Protein AF-A0A3D9CFT8-F1 (afdb_monomer_lite)

Foldseek 3Di:
DCQQVVLVVLVVVVVPDVVSVVVPFDFDADPVRRGDRAHTVQWDWFAALPAPDTDIGGCVLPDPDDDDDSNCVQQPVNHTNCVVHVPDDD

Radius of gyration: 13.73 Å; chains: 1; bounding box: 34×25×31 Å

Sequence (90 aa):
MHFKEANIALEKAMETNPLLKKMGIEIPKSPSGSIIGKSPINWVWHHDIGEGAMQLVPKSQHPNVPGGIFWETLHPGKKGGFSIWGKKKK

InterPro domains:
  IPR032869 WHH domain-containing protein [PF14414] (37-86)

pLDDT: mean 92.26, std 7.49, range [51.5, 97.88]

Organism: NCBI:txid415851

Structure (mmCIF, N/CA/C/O backbone):
data_AF-A0A3D9CFT8-F1
#
_entry.id   AF-A0A3D9CFT8-F1
#
loop_
_atom_site.group_PDB
_atom_site.id
_atom_site.type_symbol
_atom_site.label_atom_id
_atom_site.label_alt_id
_atom_site.label_comp_id
_atom_site.label_asym_id
_atom_site.label_entity_id
_atom_site.label_seq_id
_atom_site.pdbx_PDB_ins_code
_atom_site.Cartn_x
_atom_site.Cartn_y
_atom_site.Cartn_z
_atom_site.occupancy
_atom_site.B_iso_or_equiv
_atom_site.auth_seq_id
_atom_site.auth_comp_id
_atom_site.auth_asym_id
_atom_site.auth_atom_id
_atom_site.pdbx_PDB_model_num
ATOM 1 N N . MET A 1 1 ? -6.568 7.296 -7.517 1.00 69.50 1 MET A N 1
ATOM 2 C CA . MET A 1 1 ? -8.031 7.069 -7.476 1.00 69.50 1 MET A CA 1
ATOM 3 C C . MET A 1 1 ? -8.384 5.733 -6.802 1.00 69.50 1 MET A C 1
ATOM 5 O O . MET A 1 1 ? -9.356 5.702 -6.066 1.00 69.50 1 MET A O 1
ATOM 9 N N . HIS A 1 2 ? -7.559 4.681 -6.920 1.00 91.12 2 HIS A N 1
ATOM 10 C CA . HIS A 1 2 ? -7.872 3.325 -6.414 1.00 91.12 2 HIS A CA 1
ATOM 11 C C . HIS A 1 2 ? -7.561 3.033 -4.933 1.00 91.12 2 HIS A C 1
ATOM 13 O O . HIS A 1 2 ? -7.968 2.005 -4.404 1.00 91.12 2 HIS A O 1
ATOM 19 N N . PHE A 1 3 ? -6.874 3.930 -4.222 1.00 95.50 3 PHE A N 1
ATOM 20 C CA . PHE A 1 3 ? -6.386 3.636 -2.864 1.00 95.50 3 PHE A CA 1
ATOM 21 C C . PHE A 1 3 ? -7.512 3.431 -1.845 1.00 95.50 3 PHE A C 1
ATOM 23 O O . PHE A 1 3 ? -7.359 2.646 -0.919 1.00 95.50 3 PHE A O 1
ATOM 30 N N . LYS A 1 4 ? -8.656 4.111 -2.017 1.00 96.31 4 LYS A N 1
ATOM 31 C CA . LYS A 1 4 ? -9.808 3.936 -1.120 1.00 96.31 4 LYS A CA 1
ATOM 32 C C . LYS A 1 4 ? -10.377 2.520 -1.236 1.00 96.31 4 LYS A C 1
ATOM 34 O O . LYS A 1 4 ? -10.642 1.895 -0.219 1.00 96.31 4 LYS A O 1
ATOM 39 N N . GLU A 1 5 ? -10.525 2.019 -2.461 1.00 95.75 5 GLU A N 1
ATOM 40 C CA . GLU A 1 5 ? -11.012 0.659 -2.728 1.00 95.75 5 GLU A CA 1
ATOM 41 C C . GLU A 1 5 ? -10.036 -0.387 -2.175 1.00 95.75 5 GLU A C 1
ATOM 43 O O . GLU A 1 5 ? -10.456 -1.323 -1.500 1.00 95.75 5 GLU A O 1
ATOM 48 N N . ALA A 1 6 ? -8.731 -0.177 -2.376 1.00 97.19 6 ALA A N 1
ATOM 49 C CA . ALA A 1 6 ? -7.688 -1.042 -1.829 1.00 97.19 6 ALA A CA 1
ATOM 50 C C . ALA A 1 6 ? -7.693 -1.069 -0.289 1.00 97.19 6 ALA A C 1
ATOM 52 O O . ALA A 1 6 ? -7.598 -2.137 0.309 1.00 97.19 6 ALA A O 1
ATOM 53 N N . ASN A 1 7 ? -7.877 0.086 0.360 1.00 97.69 7 ASN A N 1
ATOM 54 C CA . ASN A 1 7 ? -8.010 0.173 1.816 1.00 97.69 7 ASN A CA 1
ATOM 55 C C . ASN A 1 7 ? -9.243 -0.581 2.338 1.00 97.69 7 ASN A C 1
ATOM 57 O O . ASN A 1 7 ? -9.140 -1.270 3.347 1.00 97.69 7 ASN A O 1
ATOM 61 N N . ILE A 1 8 ? -10.388 -0.482 1.651 1.00 97.19 8 ILE A N 1
ATOM 62 C CA . ILE A 1 8 ? -11.607 -1.229 2.006 1.00 97.19 8 ILE A CA 1
ATOM 63 C C . ILE A 1 8 ? -11.365 -2.740 1.880 1.00 97.19 8 ILE A C 1
ATOM 65 O O . ILE A 1 8 ? -11.712 -3.503 2.779 1.00 97.19 8 ILE A O 1
ATOM 69 N N . ALA A 1 9 ? -10.741 -3.177 0.782 1.00 96.69 9 ALA A N 1
ATOM 70 C CA . ALA A 1 9 ? -10.414 -4.586 0.575 1.00 96.69 9 ALA A CA 1
ATOM 71 C C . ALA A 1 9 ? -9.450 -5.113 1.651 1.00 96.69 9 ALA A C 1
ATOM 73 O O . ALA A 1 9 ? -9.636 -6.220 2.155 1.00 96.69 9 ALA A O 1
ATOM 74 N N . LEU A 1 10 ? -8.455 -4.309 2.033 1.00 97.12 10 LEU A N 1
ATOM 75 C CA . LEU A 1 10 ? -7.501 -4.658 3.079 1.00 97.12 10 LEU A CA 1
ATOM 76 C C . LEU A 1 10 ? -8.150 -4.747 4.464 1.00 97.12 10 LEU A C 1
ATOM 78 O O . LEU A 1 10 ? -7.881 -5.709 5.178 1.00 97.12 10 LEU A O 1
ATOM 82 N N . GLU A 1 11 ? -9.020 -3.800 4.832 1.00 96.88 11 GLU A N 1
ATOM 83 C CA . GLU A 1 11 ? -9.758 -3.853 6.104 1.00 96.88 11 GLU A CA 1
ATOM 84 C C . GLU A 1 11 ? -10.560 -5.160 6.205 1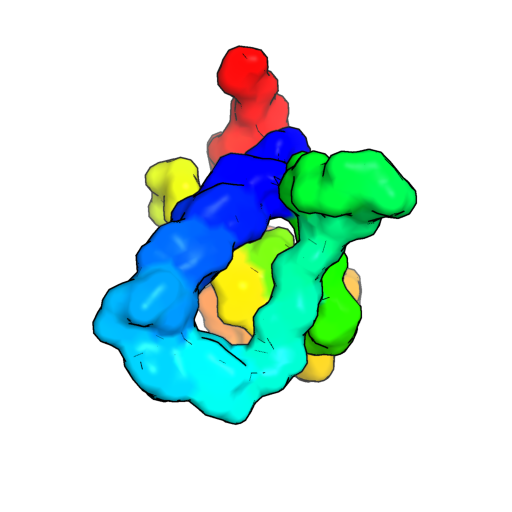.00 96.88 11 GLU A C 1
ATOM 86 O O . GLU A 1 11 ? -10.400 -5.910 7.169 1.00 96.88 11 GLU A O 1
ATOM 91 N N . LYS A 1 12 ? -11.305 -5.512 5.149 1.00 96.69 12 LYS A N 1
ATOM 92 C CA . LYS A 1 12 ? -12.052 -6.776 5.080 1.00 96.69 12 LYS A CA 1
ATOM 93 C C . LYS A 1 12 ? -11.144 -8.010 5.157 1.00 96.69 12 LYS A C 1
ATOM 95 O O . LYS A 1 12 ? -11.480 -8.999 5.805 1.00 96.69 12 LYS A O 1
ATOM 100 N N . ALA A 1 13 ? -9.980 -7.982 4.508 1.00 96.25 13 ALA A N 1
ATOM 101 C CA . ALA A 1 13 ? -9.022 -9.086 4.581 1.00 96.25 13 ALA A CA 1
ATOM 102 C C . ALA A 1 13 ? -8.447 -9.257 6.000 1.00 96.25 13 ALA A C 1
ATOM 104 O O . ALA A 1 13 ? -8.267 -10.382 6.466 1.00 96.25 13 ALA A O 1
ATOM 105 N N . MET A 1 14 ? -8.196 -8.158 6.717 1.00 96.06 14 MET A N 1
ATOM 106 C CA . MET A 1 14 ? -7.717 -8.192 8.102 1.00 96.06 14 MET A CA 1
ATOM 107 C C . MET A 1 14 ? -8.738 -8.803 9.062 1.00 96.06 14 MET A C 1
ATOM 109 O O . MET A 1 14 ? -8.339 -9.437 10.038 1.00 96.06 14 MET A O 1
ATOM 113 N N . GLU A 1 15 ? -10.042 -8.663 8.809 1.00 95.44 15 GLU A N 1
ATOM 114 C CA . GLU A 1 15 ? -11.081 -9.275 9.649 1.00 95.44 15 GLU A CA 1
ATOM 115 C C . GLU A 1 15 ? -10.862 -10.783 9.803 1.00 95.44 15 GLU A C 1
ATOM 117 O O . GLU A 1 15 ? -10.917 -11.296 10.923 1.00 95.44 15 GLU A O 1
ATOM 122 N N . THR A 1 16 ? -10.499 -11.456 8.710 1.00 95.69 16 THR A N 1
ATOM 123 C CA . THR A 1 16 ? -10.391 -12.919 8.629 1.00 95.69 16 THR A CA 1
ATOM 124 C C . THR A 1 16 ? -8.956 -13.447 8.614 1.00 95.69 16 THR A C 1
ATOM 126 O O . THR A 1 16 ? -8.756 -14.640 8.827 1.00 95.69 16 THR A O 1
ATOM 129 N N . ASN A 1 17 ? -7.946 -12.590 8.419 1.00 95.50 17 ASN A N 1
ATOM 130 C CA . ASN A 1 17 ? -6.539 -12.989 8.378 1.00 95.50 17 ASN A CA 1
ATOM 131 C C . ASN A 1 17 ? -5.738 -12.425 9.576 1.00 95.50 17 ASN A C 1
ATOM 133 O O . ASN A 1 17 ? -5.329 -11.257 9.564 1.00 95.50 17 ASN A O 1
ATOM 137 N N . PRO A 1 18 ? -5.439 -13.252 10.600 1.00 92.56 18 PRO A N 1
ATOM 138 C CA . PRO A 1 18 ? -4.666 -12.831 11.768 1.00 92.56 18 PRO A CA 1
ATOM 139 C C . PRO A 1 18 ? -3.243 -12.355 11.456 1.00 92.56 18 PRO A C 1
ATOM 141 O O . PRO A 1 18 ? -2.702 -11.549 12.210 1.00 92.56 18 PRO A O 1
ATOM 144 N N . LEU A 1 19 ? -2.619 -12.834 10.372 1.00 93.31 19 LEU A N 1
ATOM 145 C CA . LEU A 1 19 ? -1.272 -12.399 9.995 1.00 93.31 19 LEU A CA 1
ATOM 146 C C . LEU A 1 19 ? -1.282 -10.945 9.528 1.00 93.31 19 LEU A C 1
ATOM 148 O O . LEU A 1 19 ? -0.433 -10.174 9.962 1.00 93.31 19 LEU A O 1
ATOM 152 N N . LEU A 1 20 ? -2.282 -10.543 8.736 1.00 91.56 20 LEU A N 1
ATOM 153 C CA . LEU A 1 20 ? -2.418 -9.154 8.285 1.00 91.56 20 LEU A CA 1
ATOM 154 C C . LEU A 1 20 ? -2.626 -8.191 9.460 1.00 91.56 20 LEU A C 1
ATOM 156 O O . LEU A 1 20 ? -2.041 -7.112 9.480 1.00 91.56 20 LEU A O 1
ATOM 160 N N . LYS A 1 21 ? -3.387 -8.602 10.483 1.00 90.88 21 LYS A N 1
ATOM 161 C CA . LYS A 1 21 ? -3.552 -7.820 11.722 1.00 90.88 21 LYS A CA 1
ATOM 162 C C . LYS A 1 21 ? -2.228 -7.607 12.463 1.00 90.88 21 LYS A C 1
ATOM 164 O O . LYS A 1 21 ? -1.989 -6.527 12.992 1.00 90.88 21 LYS A O 1
ATOM 169 N N . LYS A 1 22 ? -1.347 -8.612 12.475 1.00 93.94 22 LYS A N 1
ATOM 170 C CA . LYS A 1 22 ? -0.034 -8.535 13.141 1.00 93.94 22 LYS A CA 1
ATOM 171 C C . LYS A 1 22 ? 0.972 -7.634 12.423 1.00 93.94 22 LYS A C 1
ATOM 173 O O . LYS A 1 22 ? 1.982 -7.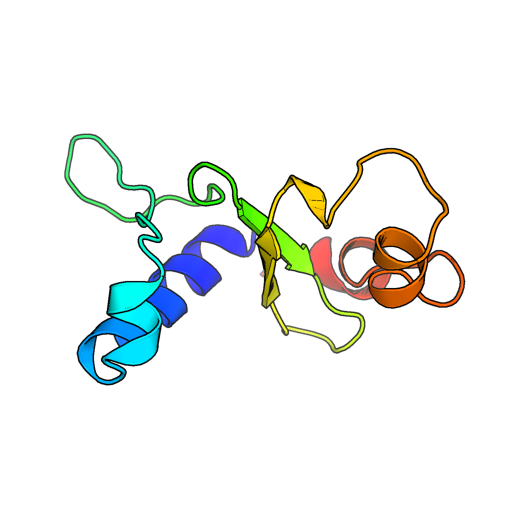284 13.022 1.00 93.94 22 LYS A O 1
ATOM 178 N N . MET A 1 23 ? 0.712 -7.237 11.176 1.00 91.25 23 MET A N 1
ATOM 179 C CA . MET A 1 23 ? 1.613 -6.362 10.414 1.00 91.25 23 MET A CA 1
ATOM 180 C C . MET A 1 23 ? 1.588 -4.897 10.879 1.00 91.25 23 MET A C 1
ATOM 182 O O . MET A 1 23 ? 2.397 -4.108 10.399 1.00 91.25 23 MET A O 1
ATOM 186 N N . GLY A 1 24 ? 0.673 -4.515 11.781 1.00 90.81 24 GLY A N 1
ATOM 187 C CA . GLY A 1 24 ? 0.606 -3.151 12.322 1.00 90.81 24 GLY A CA 1
ATOM 188 C C . GLY A 1 24 ? 0.232 -2.092 11.279 1.00 90.81 24 GLY A C 1
ATOM 189 O O . GLY A 1 24 ? 0.625 -0.935 11.396 1.00 90.81 24 GLY A O 1
ATOM 190 N N . ILE A 1 25 ? -0.483 -2.484 10.222 1.00 95.62 25 ILE A N 1
ATOM 191 C CA . ILE A 1 25 ? -0.946 -1.560 9.185 1.00 95.62 25 ILE A CA 1
ATOM 192 C C . ILE A 1 25 ? -2.208 -0.850 9.681 1.00 95.62 25 ILE A C 1
ATOM 194 O O . ILE A 1 25 ? -3.244 -1.480 9.888 1.00 95.62 25 ILE A O 1
ATOM 198 N N . GLU A 1 26 ? -2.142 0.473 9.798 1.00 96.12 26 GLU A N 1
ATOM 199 C CA . GLU A 1 26 ? -3.291 1.306 10.156 1.00 96.12 26 GLU A CA 1
ATOM 200 C C . GLU A 1 26 ? -3.974 1.869 8.905 1.00 96.12 26 GLU A C 1
ATOM 202 O O . GLU A 1 26 ? -3.393 2.663 8.158 1.00 96.12 26 GLU A O 1
ATOM 207 N N . ILE A 1 27 ? -5.227 1.468 8.667 1.00 97.31 27 ILE A N 1
ATOM 208 C CA . ILE A 1 27 ? -6.014 1.956 7.529 1.00 97.31 27 ILE A CA 1
ATOM 209 C C . ILE A 1 27 ? -6.388 3.431 7.743 1.00 97.31 27 ILE A C 1
ATOM 211 O O . ILE A 1 27 ? -7.066 3.745 8.724 1.00 97.31 27 ILE A O 1
ATOM 215 N N . PRO A 1 28 ? -6.025 4.348 6.823 1.00 97.50 28 PRO A N 1
ATOM 216 C CA . PRO A 1 28 ? -6.362 5.759 6.964 1.00 97.50 28 PRO A CA 1
ATOM 217 C C . PRO A 1 28 ? -7.872 6.006 6.941 1.00 97.50 28 PRO A C 1
ATOM 219 O O . PRO A 1 28 ? -8.568 5.627 5.991 1.00 97.50 28 PRO A O 1
ATOM 222 N N . LYS A 1 29 ? -8.359 6.728 7.952 1.00 97.88 29 LYS A N 1
ATOM 223 C CA . LYS A 1 29 ? -9.759 7.144 8.095 1.00 97.88 29 LYS A CA 1
ATOM 224 C C . LYS A 1 29 ? -9.863 8.665 8.241 1.00 97.88 29 LYS A C 1
ATOM 226 O O . LYS A 1 29 ? -8.916 9.328 8.658 1.00 97.88 29 LYS A O 1
ATOM 231 N N . SER A 1 30 ? -10.998 9.234 7.843 1.00 96.75 30 SER A N 1
ATOM 232 C CA . SER A 1 30 ? -11.361 10.623 8.135 1.00 96.75 30 SER A CA 1
ATOM 233 C C . SER A 1 30 ? -11.627 10.797 9.637 1.00 96.75 30 SER A C 1
ATOM 235 O O . SER A 1 30 ? -11.834 9.802 10.333 1.00 96.75 30 SER A O 1
ATOM 237 N N . PRO A 1 31 ? -11.727 12.039 10.147 1.00 97.00 31 PRO A N 1
ATOM 238 C CA . PRO A 1 31 ? -12.163 12.277 11.527 1.00 97.00 31 PRO A CA 1
ATOM 239 C C . PRO A 1 31 ? -13.529 11.652 11.859 1.00 97.00 31 PRO A C 1
ATOM 241 O O . PRO A 1 31 ? -13.766 11.253 12.990 1.00 97.00 31 PRO A O 1
ATOM 244 N N . SER A 1 32 ? -14.411 11.513 10.863 1.00 96.44 32 SER A N 1
ATOM 245 C CA . SER A 1 32 ? -15.708 10.831 10.981 1.00 96.44 32 SER A CA 1
ATOM 246 C C . SER A 1 32 ? -15.636 9.298 10.868 1.00 96.44 32 SER A C 1
ATOM 248 O O . SER A 1 32 ? -16.671 8.641 10.822 1.00 96.44 32 SER A O 1
ATOM 250 N N . GLY A 1 33 ? -14.439 8.711 10.769 1.00 95.94 33 GLY A N 1
ATOM 251 C CA . GLY A 1 33 ? -14.227 7.260 10.719 1.00 95.94 33 GLY A CA 1
ATOM 252 C C . GLY A 1 33 ? -14.368 6.612 9.336 1.00 95.94 33 GLY A C 1
ATOM 253 O O . GLY A 1 33 ? -14.197 5.403 9.211 1.00 95.94 33 GLY A O 1
ATOM 254 N N . SER A 1 34 ? -14.632 7.378 8.274 1.00 97.19 34 SER A N 1
ATOM 255 C CA . SER A 1 34 ? -14.734 6.828 6.914 1.00 97.19 34 SER A CA 1
ATOM 256 C C . SER A 1 34 ? -13.355 6.533 6.325 1.00 97.19 34 SER A C 1
ATOM 258 O O . SER A 1 34 ? -12.486 7.401 6.358 1.00 97.19 34 SER A O 1
ATOM 260 N N . ILE A 1 35 ? -13.151 5.363 5.707 1.00 97.62 35 ILE A N 1
ATOM 261 C CA . ILE A 1 35 ? -11.906 5.062 4.975 1.00 97.62 35 ILE A CA 1
ATOM 262 C C . ILE A 1 35 ? -11.669 6.097 3.867 1.00 97.62 35 ILE A C 1
ATOM 264 O O . ILE A 1 35 ? -12.566 6.403 3.073 1.00 97.62 35 ILE A O 1
ATOM 268 N N . ILE A 1 36 ? -10.435 6.598 3.771 1.00 97.06 36 ILE A N 1
ATOM 269 C CA . ILE A 1 36 ? -10.031 7.593 2.768 1.00 97.06 36 ILE A CA 1
ATOM 270 C C . ILE A 1 36 ? -9.047 7.029 1.739 1.00 97.06 36 ILE A C 1
ATOM 272 O O . ILE A 1 36 ? -8.375 6.024 1.955 1.00 97.06 36 ILE A O 1
ATOM 276 N N . GLY A 1 37 ? -8.943 7.708 0.594 1.00 96.38 37 GLY A N 1
ATOM 277 C CA . GLY A 1 37 ? -8.054 7.340 -0.513 1.00 96.38 37 GLY A CA 1
ATOM 278 C C . GLY A 1 37 ? -6.602 7.776 -0.318 1.00 96.38 37 GLY A C 1
ATOM 279 O O . GLY A 1 37 ? -6.066 8.481 -1.168 1.00 96.38 37 GLY A O 1
ATOM 280 N N . LYS A 1 38 ? -5.976 7.375 0.793 1.00 96.31 38 LYS A N 1
ATOM 281 C CA . LYS A 1 38 ? -4.551 7.602 1.088 1.00 96.31 38 LYS A CA 1
ATOM 282 C C . LYS A 1 38 ? -3.875 6.287 1.466 1.00 96.31 38 LYS A C 1
ATOM 284 O O . LYS A 1 38 ? -4.533 5.385 1.975 1.00 96.31 38 LYS A O 1
ATOM 289 N N . SER A 1 39 ? -2.573 6.183 1.226 1.00 96.94 39 SER A N 1
ATOM 290 C CA . SER A 1 39 ? -1.787 5.041 1.702 1.00 96.94 39 SER A CA 1
ATOM 291 C C . SER A 1 39 ? -1.680 5.045 3.236 1.00 96.94 39 SER A C 1
ATOM 293 O O . SER A 1 39 ? -1.591 6.135 3.813 1.00 96.94 39 SER A O 1
ATOM 295 N N . PRO A 1 40 ? -1.641 3.869 3.889 1.00 97.12 40 PRO A N 1
ATOM 296 C CA . PRO A 1 40 ? -1.268 3.740 5.299 1.00 97.12 40 PRO A CA 1
ATOM 297 C C . PRO A 1 40 ? 0.091 4.385 5.619 1.00 97.12 40 PRO A C 1
ATOM 299 O O . PRO A 1 40 ? 0.967 4.500 4.756 1.00 97.12 40 PRO A O 1
ATOM 302 N N . ILE A 1 41 ? 0.294 4.799 6.872 1.00 95.75 41 ILE A N 1
ATOM 303 C CA . ILE A 1 41 ? 1.579 5.349 7.339 1.00 95.75 41 ILE A CA 1
ATOM 304 C C . ILE A 1 41 ? 2.675 4.293 7.148 1.00 95.75 41 ILE A C 1
ATOM 306 O O . ILE A 1 41 ? 2.456 3.131 7.444 1.00 95.75 41 ILE A O 1
ATOM 310 N N . ASN A 1 42 ? 3.854 4.685 6.653 1.00 95.69 42 ASN A N 1
ATOM 311 C CA . ASN A 1 42 ? 4.978 3.792 6.305 1.00 95.69 42 ASN A CA 1
ATOM 312 C C . ASN A 1 42 ? 4.743 2.801 5.151 1.00 95.69 42 ASN A C 1
ATOM 314 O O . ASN A 1 42 ? 5.678 2.099 4.770 1.00 95.69 42 ASN A O 1
ATOM 318 N N . TRP A 1 43 ? 3.573 2.828 4.509 1.00 97.12 43 TRP A N 1
ATOM 319 C CA . TRP A 1 43 ? 3.268 2.022 3.326 1.00 97.12 43 TRP A CA 1
ATOM 320 C C . TRP A 1 43 ? 2.914 2.898 2.122 1.00 97.12 43 TRP A C 1
ATOM 322 O O . TRP A 1 43 ? 2.624 4.095 2.240 1.00 97.12 43 TRP A O 1
ATOM 332 N N . VAL A 1 44 ? 2.932 2.298 0.938 1.00 96.00 44 VAL A N 1
ATOM 333 C CA . VAL A 1 44 ? 2.403 2.899 -0.281 1.00 96.00 44 VAL A CA 1
ATOM 334 C C . VAL A 1 44 ? 1.635 1.866 -1.089 1.00 96.00 44 VAL A C 1
ATOM 336 O O . VAL A 1 44 ? 2.023 0.705 -1.192 1.00 96.00 44 VAL A O 1
ATOM 339 N N . TRP A 1 45 ? 0.518 2.305 -1.657 1.00 96.94 45 TRP A N 1
ATOM 340 C CA . TRP A 1 45 ? -0.198 1.549 -2.666 1.00 96.94 45 TRP A CA 1
ATOM 341 C C . TRP A 1 45 ? 0.500 1.685 -4.020 1.00 96.94 45 TRP A C 1
ATOM 343 O O . TRP A 1 45 ? 0.498 2.752 -4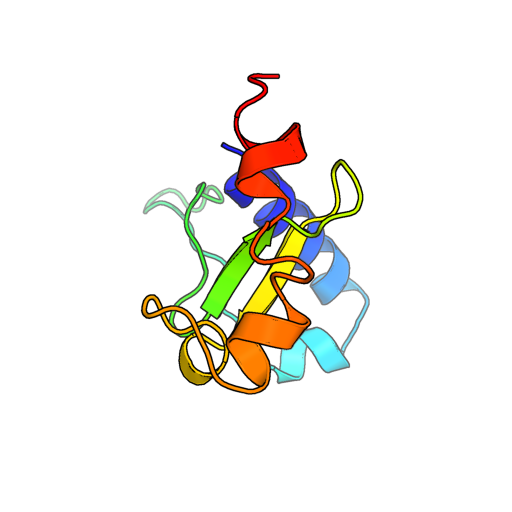.640 1.00 96.94 45 TRP A O 1
ATOM 353 N N . HIS A 1 46 ? 1.075 0.585 -4.483 1.00 95.81 46 HIS A N 1
ATOM 354 C CA . HIS A 1 46 ? 1.626 0.423 -5.815 1.00 95.81 46 HIS A CA 1
ATOM 355 C C . HIS A 1 46 ? 0.563 -0.160 -6.757 1.00 95.81 46 HIS A C 1
ATOM 357 O O . HIS A 1 46 ? -0.233 -1.012 -6.367 1.00 95.81 46 HIS A O 1
ATOM 363 N N . HIS A 1 47 ? 0.534 0.325 -7.996 1.00 95.56 47 HIS A N 1
ATOM 364 C CA . HIS A 1 47 ? -0.294 -0.260 -9.050 1.00 95.56 47 HIS A CA 1
ATOM 365 C C . HIS A 1 47 ? 0.551 -1.321 -9.751 1.00 95.56 47 HIS A C 1
ATOM 367 O O . HIS A 1 47 ? 1.515 -0.951 -10.425 1.00 95.56 47 HIS A O 1
ATOM 373 N N . ASP A 1 48 ? 0.187 -2.590 -9.596 1.00 94.44 48 ASP A N 1
ATOM 374 C CA . ASP A 1 48 ? 0.878 -3.710 -10.235 1.00 94.44 48 ASP A CA 1
ATOM 375 C C . ASP A 1 48 ? 0.719 -3.672 -11.762 1.00 94.44 48 ASP A C 1
ATOM 377 O O . ASP A 1 48 ? -0.207 -3.056 -12.286 1.00 94.44 48 ASP A O 1
ATOM 381 N N . ILE A 1 49 ? 1.606 -4.331 -12.505 1.00 92.38 49 ILE A N 1
ATOM 382 C CA . ILE A 1 49 ? 1.493 -4.406 -13.969 1.00 92.38 49 ILE A CA 1
ATOM 383 C C . ILE A 1 49 ? 0.210 -5.114 -14.441 1.00 92.38 49 ILE A C 1
ATOM 385 O O . ILE A 1 49 ? -0.297 -4.782 -15.513 1.00 92.38 49 ILE A O 1
ATOM 389 N N . GLY A 1 50 ? -0.339 -6.034 -13.642 1.00 91.19 50 GLY A N 1
ATOM 390 C CA . GLY A 1 50 ? -1.654 -6.629 -13.835 1.00 91.19 50 GLY A CA 1
ATOM 391 C C . GLY A 1 50 ? -2.765 -5.615 -13.568 1.00 91.19 50 GLY A C 1
ATOM 392 O O . GLY A 1 50 ? -2.809 -4.961 -12.525 1.00 91.19 50 GLY A O 1
ATOM 393 N N . GLU A 1 51 ? -3.680 -5.463 -14.524 1.00 91.00 51 GLU A N 1
ATOM 394 C CA . GLU A 1 51 ? -4.751 -4.473 -14.426 1.00 91.00 51 GLU A CA 1
ATOM 395 C C . GLU A 1 51 ? -5.667 -4.715 -13.217 1.00 91.00 51 GLU A C 1
ATOM 397 O O . GLU A 1 51 ? -6.114 -5.830 -12.959 1.00 91.00 51 GLU A O 1
ATOM 402 N N . GLY A 1 52 ? -5.939 -3.646 -12.460 1.00 90.50 52 GLY A N 1
ATOM 403 C CA . GLY A 1 52 ? -6.803 -3.674 -11.279 1.00 90.50 52 GLY A CA 1
ATOM 404 C C . GLY A 1 52 ? -6.136 -4.187 -9.998 1.00 90.50 52 GLY A C 1
ATOM 405 O O . GLY A 1 52 ? -6.724 -4.050 -8.924 1.00 90.50 52 GLY A O 1
ATOM 406 N N . ALA A 1 53 ? -4.915 -4.722 -10.069 1.00 93.00 53 ALA A N 1
ATOM 407 C CA . ALA A 1 53 ? -4.208 -5.235 -8.903 1.00 93.00 53 ALA A CA 1
ATOM 408 C C . ALA A 1 53 ? -3.461 -4.118 -8.152 1.00 93.00 53 ALA A C 1
ATOM 410 O O . ALA A 1 53 ? -2.506 -3.512 -8.638 1.00 93.00 53 ALA A O 1
ATOM 411 N N . MET A 1 54 ? -3.890 -3.851 -6.919 1.00 96.38 54 MET A N 1
ATOM 412 C CA . MET A 1 54 ? -3.194 -2.947 -6.003 1.00 96.38 54 MET A CA 1
ATOM 413 C C . MET A 1 54 ? -2.302 -3.752 -5.056 1.00 96.38 54 MET A C 1
ATOM 415 O O . MET A 1 54 ? -2.773 -4.675 -4.395 1.00 96.38 54 MET A O 1
ATOM 419 N N . GLN A 1 55 ? -1.030 -3.375 -4.951 1.00 96.00 55 GLN A N 1
ATOM 420 C CA . GLN A 1 55 ? -0.059 -3.981 -4.039 1.00 96.00 55 GLN A CA 1
ATOM 421 C C . GLN A 1 55 ? 0.293 -2.998 -2.925 1.00 96.00 55 GLN A C 1
ATOM 423 O O . GLN A 1 55 ? 0.678 -1.860 -3.194 1.00 96.00 55 GLN A O 1
ATOM 428 N N . LEU A 1 56 ? 0.163 -3.420 -1.666 1.00 97.06 56 LEU A N 1
ATOM 429 C CA . LEU A 1 56 ? 0.643 -2.630 -0.536 1.00 97.06 56 LEU A CA 1
ATOM 430 C C . LEU A 1 56 ? 2.112 -2.971 -0.288 1.00 97.06 56 LEU A C 1
ATOM 432 O O . LEU A 1 56 ? 2.431 -4.121 0.001 1.00 97.06 56 LEU A O 1
ATOM 436 N N . VAL A 1 57 ? 2.993 -1.976 -0.371 1.00 96.12 57 VAL A N 1
ATOM 437 C CA . VAL A 1 57 ? 4.437 -2.164 -0.178 1.00 96.12 57 VAL A CA 1
ATOM 438 C C . VAL A 1 57 ? 4.979 -1.204 0.886 1.00 96.12 57 VAL A C 1
ATOM 440 O O . VAL A 1 57 ? 4.486 -0.074 0.994 1.00 96.12 57 VAL A O 1
ATOM 443 N N . PRO A 1 58 ? 5.970 -1.608 1.702 1.00 95.38 58 PRO A N 1
ATOM 444 C CA . PRO A 1 58 ? 6.652 -0.694 2.612 1.00 95.38 58 PRO A CA 1
ATOM 445 C C . PRO A 1 58 ? 7.270 0.477 1.843 1.00 95.38 58 PRO A C 1
ATOM 447 O O . PRO A 1 58 ? 7.860 0.284 0.780 1.00 95.38 58 PRO A O 1
ATOM 450 N N . LYS A 1 59 ? 7.206 1.696 2.390 1.00 94.75 59 LYS A N 1
ATOM 451 C CA . LYS A 1 59 ? 7.803 2.882 1.744 1.00 94.75 59 LYS A CA 1
ATOM 452 C C . LYS A 1 59 ? 9.300 2.722 1.480 1.00 94.75 59 LYS A C 1
ATOM 454 O O . LYS A 1 59 ? 9.786 3.196 0.462 1.00 94.75 59 LYS A O 1
ATOM 459 N N . SER A 1 60 ? 10.024 2.032 2.362 1.00 93.50 60 SER A N 1
ATOM 460 C CA . SER A 1 60 ? 11.453 1.737 2.182 1.00 93.50 60 SER A CA 1
ATOM 461 C C . SER A 1 60 ? 11.745 0.846 0.968 1.00 93.50 60 SER A C 1
ATOM 463 O O . SER A 1 60 ? 12.862 0.864 0.460 1.00 93.50 60 SER A O 1
ATOM 465 N N . GLN A 1 61 ? 10.751 0.095 0.487 1.00 94.62 61 GLN A N 1
ATOM 466 C CA . GLN A 1 61 ? 10.832 -0.783 -0.683 1.00 94.62 61 GLN A CA 1
ATOM 467 C C . GLN A 1 61 ? 10.170 -0.170 -1.928 1.00 94.62 61 GLN A C 1
ATOM 469 O O . GLN A 1 61 ? 10.121 -0.801 -2.976 1.00 94.62 61 GLN A O 1
ATOM 474 N N . HIS A 1 62 ? 9.668 1.063 -1.857 1.00 94.69 62 HIS A N 1
ATOM 475 C CA . HIS A 1 62 ? 9.137 1.785 -3.016 1.00 94.69 62 HIS A CA 1
ATOM 476 C C . HIS A 1 62 ? 9.812 3.157 -3.106 1.00 94.69 62 HIS A C 1
ATOM 478 O O . HIS A 1 62 ? 9.222 4.179 -2.747 1.00 94.69 62 HIS A O 1
ATOM 484 N N . PRO A 1 63 ? 11.101 3.194 -3.495 1.00 88.75 63 PRO A N 1
ATOM 485 C CA . PRO A 1 63 ? 11.811 4.453 -3.630 1.00 88.75 63 PRO A CA 1
ATOM 486 C C . PRO A 1 63 ? 11.215 5.268 -4.783 1.00 88.75 63 PRO A C 1
ATOM 488 O O . PRO A 1 63 ? 10.878 4.740 -5.840 1.00 88.75 63 PRO A O 1
ATOM 491 N N . ASN A 1 64 ? 11.140 6.587 -4.606 1.00 84.69 64 ASN A N 1
ATOM 492 C CA . ASN A 1 64 ? 10.702 7.497 -5.673 1.00 84.69 64 ASN A CA 1
ATOM 493 C C . ASN A 1 64 ? 11.769 7.688 -6.768 1.00 84.69 64 ASN A C 1
ATOM 495 O O . ASN A 1 64 ? 11.475 8.254 -7.819 1.00 84.69 64 ASN A O 1
ATOM 499 N N . VAL A 1 65 ? 13.004 7.247 -6.516 1.00 86.62 65 VAL A N 1
ATOM 500 C CA . VAL A 1 65 ? 14.114 7.307 -7.470 1.00 86.62 65 VAL A CA 1
ATOM 501 C C . VAL A 1 65 ? 14.165 5.987 -8.246 1.00 86.62 65 VAL A C 1
ATOM 503 O O . VAL A 1 65 ? 14.216 4.935 -7.609 1.00 86.62 65 VAL A O 1
ATOM 506 N N . PRO A 1 66 ? 14.151 6.015 -9.593 1.00 88.69 66 PRO A N 1
ATOM 507 C CA . PRO A 1 66 ? 14.293 4.808 -10.396 1.00 88.69 66 PRO A CA 1
ATOM 508 C C . PRO A 1 66 ? 15.613 4.065 -10.168 1.00 88.69 66 PRO A C 1
ATOM 510 O O . PRO A 1 66 ? 16.670 4.688 -10.097 1.00 88.69 66 PRO A O 1
ATOM 513 N N . GLY A 1 67 ? 15.541 2.731 -10.159 1.00 87.25 67 GLY A N 1
ATOM 514 C CA . GLY A 1 67 ? 16.695 1.829 -10.083 1.00 87.25 67 GLY A CA 1
ATOM 515 C C . GLY A 1 67 ? 16.819 1.065 -8.762 1.00 87.25 67 GLY A C 1
ATOM 516 O O . GLY A 1 67 ? 16.160 1.371 -7.768 1.00 87.25 67 GLY A O 1
ATOM 517 N N . GLY A 1 68 ? 17.674 0.041 -8.770 1.00 90.38 6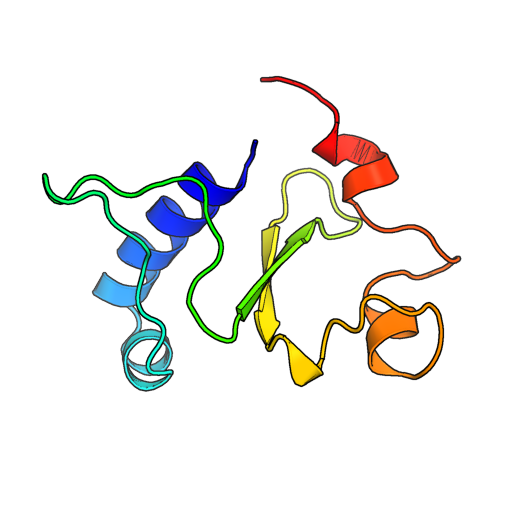8 GLY A N 1
ATOM 518 C CA . GLY A 1 68 ? 17.867 -0.857 -7.634 1.00 90.38 68 GLY A CA 1
ATOM 519 C C . GLY A 1 68 ? 16.785 -1.933 -7.547 1.00 90.38 68 GLY A C 1
ATOM 520 O O . GLY A 1 68 ? 15.715 -1.829 -8.150 1.00 90.38 68 GLY A O 1
ATOM 521 N N . ILE A 1 69 ? 17.064 -2.980 -6.766 1.00 94.06 69 ILE A N 1
ATOM 522 C CA . ILE A 1 69 ? 16.303 -4.236 -6.824 1.00 94.06 69 ILE A CA 1
ATOM 523 C C . ILE A 1 69 ? 14.802 -4.060 -6.564 1.00 94.06 69 ILE A C 1
ATOM 525 O O . ILE A 1 69 ? 13.984 -4.613 -7.296 1.00 94.06 69 ILE A O 1
ATOM 529 N N . PHE A 1 70 ? 14.414 -3.259 -5.569 1.00 94.31 70 PHE A N 1
ATOM 530 C CA . PHE A 1 70 ? 13.000 -3.074 -5.247 1.00 94.31 70 PHE A CA 1
ATOM 531 C C . PHE A 1 70 ? 12.254 -2.291 -6.328 1.00 94.31 70 PHE A C 1
ATOM 533 O O . PHE A 1 70 ? 11.157 -2.681 -6.726 1.00 94.31 70 PHE A O 1
ATOM 540 N N . TRP A 1 71 ? 12.853 -1.210 -6.836 1.00 93.00 71 TRP A N 1
ATOM 541 C CA . TRP A 1 71 ? 12.222 -0.421 -7.888 1.00 93.00 71 TRP A CA 1
ATOM 542 C C . TRP A 1 71 ? 12.067 -1.241 -9.167 1.00 93.00 71 TRP A C 1
ATOM 544 O O . TRP A 1 71 ? 10.992 -1.230 -9.759 1.00 93.00 71 TRP A O 1
ATOM 554 N N . GLU A 1 72 ? 13.111 -1.971 -9.564 1.00 93.12 72 GLU A N 1
ATOM 555 C CA . GLU A 1 72 ? 13.129 -2.798 -10.776 1.00 93.12 72 GLU A CA 1
ATOM 556 C C . GLU A 1 72 ? 12.151 -3.971 -10.699 1.00 93.12 72 GLU A C 1
ATOM 558 O O . GLU A 1 72 ? 11.490 -4.271 -11.691 1.00 93.12 72 GLU A O 1
ATOM 563 N N . THR A 1 73 ? 11.996 -4.576 -9.517 1.00 93.44 73 THR A N 1
ATOM 564 C CA . THR A 1 73 ? 11.009 -5.643 -9.280 1.00 93.44 73 THR A CA 1
ATOM 565 C C . THR A 1 73 ? 9.577 -5.129 -9.440 1.00 93.44 73 THR A C 1
ATOM 567 O O . THR A 1 73 ? 8.747 -5.798 -10.047 1.00 93.44 73 THR A O 1
ATOM 570 N N . LEU A 1 74 ? 9.284 -3.932 -8.922 1.00 93.94 74 LEU A N 1
ATOM 571 C CA . LEU A 1 74 ? 7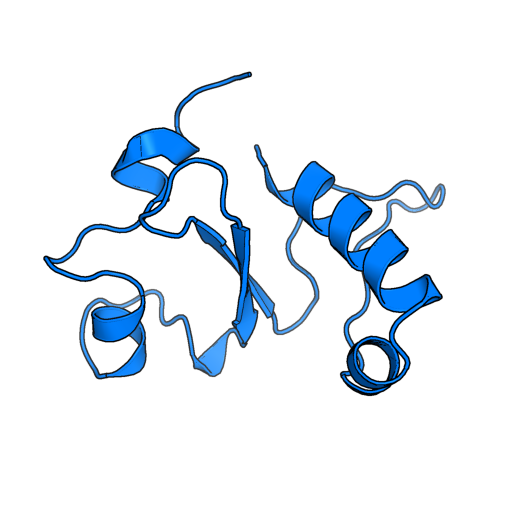.943 -3.333 -8.964 1.00 93.94 74 LEU A CA 1
ATOM 572 C C . LEU A 1 74 ? 7.645 -2.612 -10.293 1.00 93.94 74 LEU A C 1
ATOM 574 O O . LEU A 1 74 ? 6.492 -2.357 -10.625 1.00 93.94 74 LEU A O 1
ATOM 578 N N . HIS A 1 75 ? 8.669 -2.261 -11.073 1.00 92.69 75 HIS A N 1
ATOM 579 C CA . HIS A 1 75 ? 8.520 -1.544 -12.344 1.00 92.69 75 HIS A CA 1
ATOM 580 C C . HIS A 1 75 ? 9.329 -2.226 -13.459 1.00 92.69 75 HIS A C 1
ATOM 582 O O . HIS A 1 75 ? 10.239 -1.608 -14.034 1.00 92.69 75 HIS A O 1
ATOM 588 N N . PRO A 1 76 ? 9.018 -3.492 -13.799 1.00 90.38 76 PRO A N 1
ATOM 589 C CA . PRO A 1 76 ? 9.736 -4.212 -14.842 1.00 90.38 76 PRO A CA 1
ATOM 590 C C . PRO A 1 76 ? 9.610 -3.482 -16.186 1.00 90.38 76 PRO A C 1
ATOM 592 O O . PRO A 1 76 ? 8.573 -2.909 -16.527 1.00 90.38 76 PRO A O 1
ATOM 595 N N . GLY A 1 77 ? 10.706 -3.422 -16.947 1.00 88.38 77 GLY A N 1
ATOM 596 C CA . GLY A 1 77 ? 10.754 -2.629 -18.183 1.00 88.38 77 GLY A CA 1
ATOM 597 C C . GLY A 1 77 ? 10.577 -1.119 -17.956 1.00 88.38 77 GLY A C 1
ATOM 598 O O . GLY A 1 77 ? 10.199 -0.398 -18.880 1.00 88.38 77 GLY A O 1
ATOM 599 N N . LYS A 1 78 ? 10.837 -0.641 -16.730 1.00 86.38 78 LYS A N 1
ATOM 600 C CA . LYS A 1 78 ? 10.690 0.756 -16.289 1.00 86.38 78 LYS A CA 1
ATOM 601 C C . LYS A 1 78 ? 9.251 1.279 -16.352 1.00 86.38 78 LYS A C 1
ATOM 603 O O . LYS A 1 78 ? 9.033 2.488 -16.438 1.00 86.38 78 LYS A O 1
ATOM 608 N N . LYS A 1 79 ? 8.262 0.382 -16.304 1.00 85.56 79 LYS A N 1
ATOM 609 C CA . LYS A 1 79 ? 6.834 0.718 -16.301 1.00 85.56 79 LYS A CA 1
ATOM 610 C C . LYS A 1 79 ? 6.151 0.081 -15.098 1.00 85.56 79 LYS A C 1
ATOM 612 O O . LYS A 1 79 ? 6.290 -1.109 -14.863 1.00 85.56 79 LYS A O 1
ATOM 617 N N . GLY A 1 80 ? 5.384 0.882 -14.365 1.00 84.56 80 GLY A N 1
ATOM 618 C CA . GLY A 1 80 ? 4.453 0.390 -13.346 1.00 84.56 80 GLY A CA 1
ATOM 619 C C . GLY A 1 80 ? 3.010 0.433 -13.838 1.00 84.56 80 GLY A C 1
ATOM 620 O O . GLY A 1 80 ? 2.683 1.182 -14.771 1.00 84.56 80 GLY A O 1
ATOM 621 N N . GLY A 1 81 ? 2.125 -0.286 -13.150 1.00 91.25 81 GLY A N 1
ATOM 622 C CA . GLY A 1 81 ? 0.692 -0.354 -13.447 1.00 91.25 81 GLY A CA 1
ATOM 623 C C . GLY A 1 81 ? -0.014 0.991 -13.514 1.00 91.25 81 GLY A C 1
ATOM 624 O O . GLY A 1 81 ? -0.974 1.160 -14.262 1.00 91.25 81 GLY A O 1
ATOM 625 N N . PHE A 1 82 ? 0.497 2.007 -12.812 1.00 89.81 82 PHE A N 1
ATOM 626 C CA . PHE A 1 82 ? -0.092 3.343 -12.857 1.00 89.81 82 PHE A CA 1
ATOM 627 C C . PHE A 1 82 ? -0.080 3.921 -14.278 1.00 89.81 82 PHE A C 1
ATOM 629 O O . PHE A 1 82 ? -1.043 4.555 -14.703 1.00 89.81 82 PHE A O 1
ATOM 636 N N . SER A 1 83 ? 0.996 3.665 -15.029 1.00 88.06 83 SER A N 1
ATOM 637 C CA . SER A 1 83 ? 1.123 4.097 -16.425 1.00 88.06 83 SER A CA 1
ATOM 638 C C . SER A 1 83 ? 0.265 3.281 -17.396 1.00 88.06 83 SER A C 1
ATOM 640 O O . SER A 1 83 ? -0.097 3.801 -18.448 1.00 88.06 83 SER A O 1
ATOM 642 N N . ILE A 1 84 ? -0.065 2.038 -17.033 1.00 88.12 84 ILE A N 1
ATOM 643 C CA . ILE A 1 84 ? -0.793 1.074 -17.868 1.00 88.12 84 ILE A CA 1
ATOM 644 C C . ILE A 1 84 ? -2.305 1.259 -17.696 1.00 88.12 84 ILE A C 1
ATOM 646 O O . ILE A 1 84 ? -3.041 1.393 -18.671 1.00 88.12 84 ILE A O 1
ATOM 650 N N . TRP A 1 85 ? -2.772 1.301 -16.449 1.00 92.06 85 TRP A N 1
ATOM 651 C CA . TRP A 1 85 ? -4.198 1.303 -16.124 1.00 92.06 85 TRP A CA 1
ATOM 652 C C . TRP A 1 85 ? -4.577 2.264 -14.992 1.00 92.06 85 TRP A C 1
ATOM 654 O O . TRP A 1 85 ? -5.717 2.712 -14.950 1.00 92.06 85 TRP A O 1
ATOM 664 N N . GLY A 1 86 ? -3.652 2.679 -14.120 1.00 86.31 86 GLY A N 1
ATOM 665 C CA . GLY A 1 86 ? -3.991 3.517 -12.953 1.00 86.31 86 GLY A CA 1
ATOM 666 C C . GLY A 1 86 ? -4.449 4.953 -13.259 1.00 86.31 86 GLY A C 1
ATOM 667 O O . GLY A 1 86 ? -4.916 5.655 -12.358 1.00 86.31 86 GLY A O 1
ATOM 668 N N . LYS A 1 87 ? -4.329 5.408 -14.514 1.00 85.38 87 LYS A N 1
ATOM 669 C CA . LYS A 1 87 ? -4.900 6.681 -14.994 1.00 85.38 87 LYS A CA 1
ATOM 670 C C . LYS A 1 87 ? -6.349 6.562 -15.471 1.00 85.38 87 LYS A C 1
ATOM 672 O O . LYS A 1 87 ? -6.992 7.596 -15.659 1.00 85.38 87 LYS A O 1
ATOM 677 N N . LYS A 1 88 ? -6.863 5.346 -15.689 1.00 74.00 88 LYS A N 1
ATOM 678 C CA . LYS A 1 88 ? -8.255 5.143 -16.100 1.00 74.00 88 LYS A CA 1
ATOM 679 C C . LYS A 1 88 ? -9.150 5.575 -14.934 1.00 74.00 88 LYS A C 1
ATOM 681 O O . LYS A 1 88 ? -9.073 5.018 -13.841 1.00 74.00 88 LYS A O 1
ATOM 686 N N . LYS A 1 89 ? -9.963 6.613 -15.138 1.00 56.72 89 LYS A N 1
ATOM 687 C CA . LYS A 1 89 ? -11.033 6.938 -14.190 1.00 56.72 89 LYS A CA 1
ATOM 688 C C . LYS A 1 89 ? -12.097 5.843 -14.320 1.00 56.72 89 LYS A C 1
ATOM 690 O O . LYS A 1 89 ? -12.463 5.514 -15.445 1.00 56.72 89 LYS A O 1
ATOM 695 N N . LYS A 1 90 ? -12.520 5.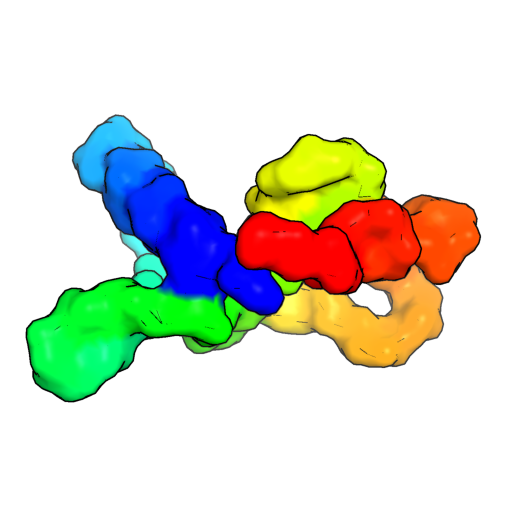265 -13.193 1.00 51.50 90 LYS A N 1
ATOM 696 C CA . LYS A 1 90 ? -13.801 4.550 -13.132 1.00 51.50 90 LYS A CA 1
ATOM 697 C C . LYS A 1 90 ? -14.933 5.553 -13.298 1.00 51.50 90 LYS A C 1
ATOM 699 O O . LYS A 1 90 ? -14.769 6.677 -12.761 1.00 51.50 90 LYS A O 1
#

Secondary structure (DSSP, 8-state):
-THHHHHHHHHHHHHH-HHHHHTT----B-TTS-B-SSPPTTEEEEE-SSTT-EEEEEGGGS-SSS-SHHHHHHSGGG--HIIIIIT---